Protein AF-A0AA96KG51-F1 (afdb_monomer_lite)

pLDDT: mean 84.57, std 13.29, range [41.78, 96.12]

Radius of gyration: 23.75 Å; chains: 1; bounding box: 39×59×62 Å

Sequence (83 aa):
MTHTQRNDTFSLRILFATIAILILSSCTHESAYKGLQEREKQECMRRFDIEYEECIKQFDKSYEDYERERQELLKDKSENAEE

Secondary structure (DSSP, 8-state):
--SSHHHHHHHHHHHHHHHHHHHHTT--HHHHHHHHHHHHHHHHTTS-THHHHHHHGGG---HHHHHHHHHHHHHHHHHTT--

Structure (mmCIF, N/CA/C/O backbone):
data_AF-A0AA96KG51-F1
#
_entry.id   AF-A0AA96KG51-F1
#
loop_
_atom_site.group_PDB
_atom_site.id
_atom_site.type_symbol
_atom_site.label_atom_id
_atom_site.label_alt_id
_atom_site.label_comp_id
_atom_site.label_asym_id
_atom_site.label_entity_id
_atom_site.label_seq_id
_atom_site.pdbx_PDB_ins_code
_atom_site.Cartn_x
_atom_site.Cartn_y
_atom_site.Cartn_z
_atom_site.occupancy
_atom_site.B_i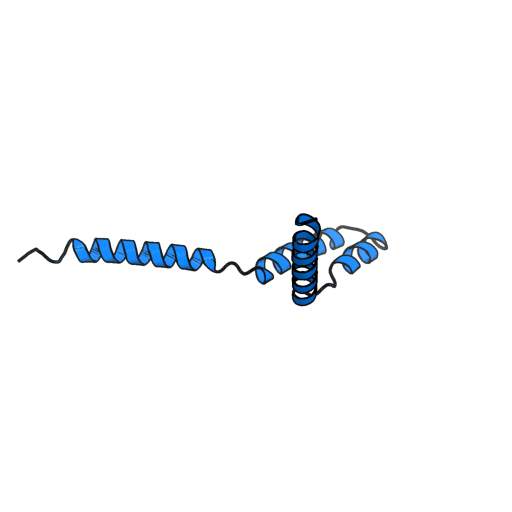so_or_equiv
_atom_site.auth_seq_id
_atom_site.auth_comp_id
_atom_site.auth_asym_id
_atom_site.auth_atom_id
_atom_site.pdbx_PDB_model_num
ATOM 1 N N . MET A 1 1 ? -19.264 31.017 47.514 1.00 41.78 1 MET A N 1
ATOM 2 C CA . MET A 1 1 ? -19.493 30.807 46.064 1.00 41.78 1 MET A CA 1
ATOM 3 C C . MET A 1 1 ? -18.262 30.141 45.445 1.00 41.78 1 MET A C 1
ATOM 5 O O . MET A 1 1 ? -17.449 30.832 44.860 1.00 41.78 1 MET A O 1
ATOM 9 N N . THR A 1 2 ? -18.072 28.825 45.596 1.00 44.22 2 THR A N 1
ATOM 10 C CA . THR A 1 2 ? -16.956 28.089 44.950 1.00 44.22 2 THR A CA 1
ATOM 11 C C . THR A 1 2 ? -17.313 26.602 44.804 1.00 44.22 2 THR A C 1
ATOM 13 O O . THR A 1 2 ? -16.731 25.756 45.474 1.00 44.22 2 THR A O 1
ATOM 16 N N . HIS A 1 3 ? -18.311 26.266 43.980 1.00 44.69 3 HIS A N 1
ATOM 17 C CA . HIS A 1 3 ? -18.666 24.860 43.699 1.00 44.69 3 HIS A CA 1
ATOM 18 C C . HIS A 1 3 ? -18.552 24.455 42.217 1.00 44.69 3 HIS A C 1
ATOM 20 O O . HIS A 1 3 ? -18.673 23.274 41.915 1.00 44.69 3 HIS A O 1
ATOM 26 N N . THR A 1 4 ? -18.224 25.382 41.309 1.00 54.00 4 THR A N 1
ATOM 27 C CA . THR A 1 4 ? -18.222 25.115 39.854 1.00 54.00 4 THR A CA 1
ATOM 28 C C . THR A 1 4 ? -16.821 25.010 39.229 1.00 54.00 4 THR A C 1
ATOM 30 O O . THR A 1 4 ? -16.687 24.498 38.136 1.00 54.00 4 THR A O 1
ATOM 33 N N . GLN A 1 5 ? -15.730 25.393 39.905 1.00 55.28 5 GLN A N 1
ATOM 34 C CA . GLN A 1 5 ? -14.438 25.575 39.209 1.00 55.28 5 GLN A CA 1
ATOM 35 C C . GLN A 1 5 ? -13.602 24.290 38.976 1.00 55.28 5 GLN A C 1
ATOM 37 O O . GLN A 1 5 ? -12.729 24.258 38.109 1.00 55.28 5 GLN A O 1
ATOM 42 N N . ARG A 1 6 ? -13.835 23.214 39.746 1.00 58.94 6 ARG A N 1
ATOM 43 C CA . ARG A 1 6 ? -13.026 21.973 39.676 1.00 58.94 6 ARG A CA 1
ATOM 44 C C . ARG A 1 6 ? -13.494 21.011 38.577 1.00 58.94 6 ARG A C 1
ATOM 46 O O . ARG A 1 6 ? -12.689 20.257 38.040 1.00 58.94 6 ARG A O 1
ATOM 53 N N . ASN A 1 7 ? -14.780 21.053 38.235 1.00 59.81 7 ASN A N 1
ATOM 54 C CA . ASN A 1 7 ? -15.389 20.104 37.302 1.00 59.81 7 ASN A CA 1
ATOM 55 C C . ASN A 1 7 ? -15.164 20.508 35.841 1.00 59.81 7 ASN A C 1
ATOM 57 O O . ASN A 1 7 ? -15.017 19.632 34.992 1.00 59.81 7 ASN A O 1
ATOM 61 N N . ASP A 1 8 ? -15.047 21.808 35.562 1.00 68.19 8 ASP A N 1
ATOM 62 C CA . ASP A 1 8 ? -14.845 22.331 34.206 1.00 68.19 8 ASP A CA 1
ATOM 63 C C . ASP A 1 8 ? -13.462 21.957 33.654 1.00 68.19 8 ASP A C 1
ATOM 65 O O . ASP A 1 8 ? -13.328 21.525 32.512 1.00 68.19 8 ASP A O 1
ATOM 69 N N . THR A 1 9 ? -12.421 22.029 34.490 1.00 67.00 9 THR A N 1
ATOM 70 C CA . THR A 1 9 ? -11.049 21.652 34.107 1.00 67.00 9 THR A CA 1
ATOM 71 C C . THR A 1 9 ? -10.869 20.141 33.965 1.00 67.00 9 THR A C 1
ATOM 73 O O . THR A 1 9 ? -10.135 19.692 33.083 1.00 67.00 9 THR A O 1
ATOM 76 N N . PHE A 1 10 ? -11.553 19.344 34.791 1.00 75.62 10 PHE A N 1
ATOM 77 C CA . PHE A 1 10 ? -11.561 17.884 34.675 1.00 75.62 10 PHE A CA 1
ATOM 78 C C . PHE A 1 10 ? -12.309 17.424 33.416 1.00 75.62 10 PHE A C 1
ATOM 80 O O . PHE A 1 10 ? -11.787 16.614 32.651 1.00 75.62 10 PHE A O 1
ATOM 87 N N . SER A 1 11 ? -13.476 18.016 33.148 1.00 79.62 11 SER A N 1
ATOM 88 C CA . SER A 1 11 ? -14.276 17.733 31.952 1.00 79.62 11 SER A CA 1
ATOM 89 C C . SER A 1 11 ? -13.550 18.147 30.670 1.00 79.62 11 SER A C 1
ATOM 91 O O . SER A 1 11 ? -13.560 17.397 29.699 1.00 79.62 11 SER A O 1
ATOM 93 N N . LEU A 1 12 ? -12.838 19.282 30.677 1.00 83.56 12 LEU A N 1
ATOM 94 C CA . LEU A 1 12 ? -12.031 19.733 29.541 1.00 83.56 12 LEU A CA 1
ATOM 95 C C . LEU A 1 12 ? -10.850 18.791 29.261 1.00 83.56 12 LEU A C 1
ATOM 97 O O . LEU A 1 12 ? -10.581 18.472 28.107 1.00 83.56 12 LEU A O 1
ATOM 101 N N . ARG A 1 13 ? -10.165 18.295 30.300 1.00 88.56 13 ARG A N 1
ATOM 102 C CA . ARG A 1 13 ? -9.081 17.306 30.147 1.00 88.56 13 ARG A CA 1
ATOM 103 C C . ARG A 1 13 ? -9.584 15.978 29.593 1.00 88.56 13 ARG A C 1
ATOM 105 O O . ARG A 1 13 ? -8.925 15.406 28.730 1.00 88.56 13 ARG A O 1
ATOM 112 N N . ILE A 1 14 ? -10.745 15.513 30.056 1.00 90.56 14 ILE A N 1
ATOM 113 C CA . ILE A 1 14 ? -11.387 14.312 29.512 1.00 90.56 14 ILE A CA 1
ATOM 114 C C . ILE A 1 14 ? -11.770 14.535 28.049 1.00 90.56 14 ILE A C 1
ATOM 116 O O . ILE A 1 14 ? -11.468 13.683 27.223 1.00 90.56 14 ILE A O 1
ATOM 120 N N . LEU A 1 15 ? -12.347 15.690 27.706 1.00 91.94 15 LEU A N 1
ATOM 121 C CA . LEU A 1 15 ? -12.700 16.031 26.328 1.00 91.94 15 LEU A CA 1
ATOM 122 C C . LEU A 1 15 ? -11.470 16.077 25.405 1.00 91.94 15 LEU A C 1
ATOM 124 O O . LEU A 1 15 ? -11.500 15.543 24.303 1.00 91.94 15 LEU A O 1
ATOM 128 N N . PHE A 1 16 ? -10.360 16.667 25.855 1.00 91.75 16 PHE A N 1
ATOM 129 C CA . PHE A 1 16 ? -9.111 16.651 25.088 1.00 91.75 16 PHE A CA 1
ATOM 130 C C . PHE A 1 16 ? -8.553 15.234 24.919 1.00 91.75 16 PHE A C 1
ATOM 132 O O . PHE A 1 16 ? -8.087 14.890 23.834 1.00 91.75 16 PHE A O 1
ATOM 139 N N . ALA A 1 1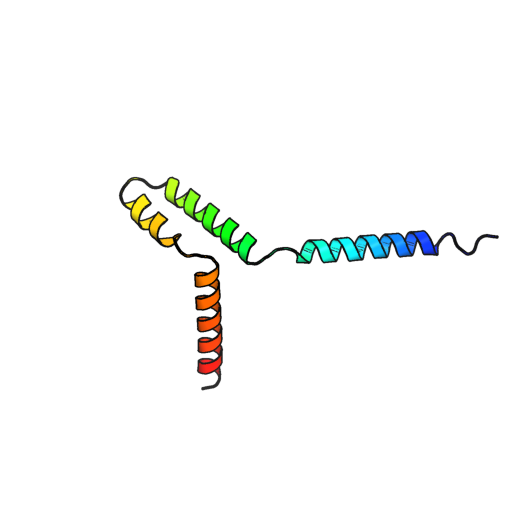7 ? -8.621 14.401 25.961 1.00 90.88 17 ALA A N 1
ATOM 140 C CA . ALA A 1 17 ? -8.170 13.016 25.890 1.00 90.88 17 ALA A CA 1
ATOM 141 C C . ALA A 1 17 ? -9.027 12.177 24.926 1.00 90.88 17 ALA A C 1
ATOM 143 O O . ALA A 1 17 ? -8.478 11.412 24.135 1.00 90.88 17 ALA A O 1
ATOM 144 N N . THR A 1 18 ? -10.353 12.343 24.932 1.00 89.88 18 THR A N 1
ATOM 145 C CA . THR A 1 18 ? -11.243 11.624 24.007 1.00 89.88 18 THR A CA 1
ATOM 146 C C . THR A 1 18 ? -11.032 12.066 22.562 1.00 89.88 18 THR A C 1
ATOM 148 O O . THR A 1 18 ? -10.934 11.215 21.681 1.00 89.88 18 THR A O 1
ATOM 151 N N . ILE A 1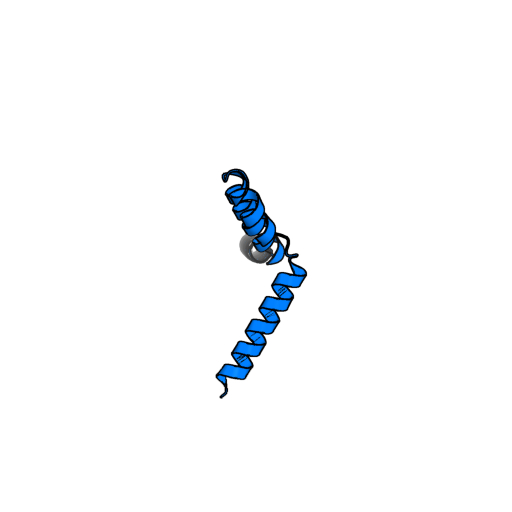 19 ? -10.871 13.369 22.310 1.00 90.00 19 ILE A N 1
ATOM 152 C CA . ILE A 1 19 ? -10.555 13.894 20.973 1.00 90.00 19 ILE A CA 1
ATOM 153 C C . ILE A 1 19 ? -9.209 13.348 20.472 1.00 90.00 19 ILE A C 1
ATOM 155 O O . ILE A 1 19 ? -9.116 12.918 19.323 1.00 90.00 19 ILE A O 1
ATOM 159 N N . ALA A 1 20 ? -8.182 13.300 21.325 1.00 88.44 20 ALA A N 1
ATOM 160 C CA . ALA A 1 20 ? -6.875 12.757 20.954 1.00 88.44 20 ALA A CA 1
ATOM 161 C C . ALA A 1 20 ? -6.946 11.274 20.544 1.00 88.44 20 ALA A C 1
ATOM 163 O O . ALA A 1 20 ? -6.314 10.877 19.566 1.00 88.44 20 ALA A O 1
ATOM 164 N N . ILE A 1 21 ? -7.753 10.465 21.240 1.00 87.25 21 ILE A N 1
ATOM 165 C CA . ILE A 1 21 ? -7.957 9.046 20.907 1.00 87.25 21 ILE A CA 1
ATOM 166 C C . ILE A 1 21 ? -8.682 8.892 19.563 1.00 87.25 21 ILE A C 1
ATOM 168 O O . ILE A 1 21 ? -8.308 8.037 18.761 1.00 87.25 21 ILE A O 1
ATOM 172 N N . LEU A 1 22 ? -9.677 9.737 19.277 1.00 85.12 22 LEU A N 1
ATOM 173 C CA . LEU A 1 22 ? -10.397 9.692 18.001 1.00 85.12 22 LEU A CA 1
ATOM 174 C C . LEU A 1 22 ? -9.486 10.033 16.815 1.00 85.12 22 LEU A C 1
ATOM 176 O O . LEU A 1 22 ? -9.553 9.359 15.789 1.00 85.12 22 LEU A O 1
ATOM 180 N N . ILE A 1 23 ? -8.583 11.008 16.959 1.00 84.38 23 ILE A N 1
ATOM 181 C CA . ILE A 1 23 ? -7.629 11.375 15.897 1.00 84.38 23 ILE A CA 1
ATOM 182 C C . ILE A 1 23 ? -6.695 10.202 15.556 1.00 84.38 23 ILE A C 1
ATOM 184 O O . ILE A 1 23 ? -6.424 9.956 14.380 1.00 84.38 23 ILE A O 1
ATOM 188 N N . LEU A 1 24 ? -6.257 9.430 16.554 1.00 78.94 24 LEU A N 1
ATOM 189 C CA . LEU A 1 24 ? -5.388 8.264 16.346 1.00 78.94 24 LEU A CA 1
ATOM 190 C C . LEU A 1 24 ? -6.073 7.124 15.569 1.00 78.94 24 LEU A C 1
ATOM 192 O O . LEU A 1 24 ? -5.383 6.315 14.955 1.00 78.94 24 LEU A O 1
ATOM 196 N N . SER A 1 25 ? -7.410 7.076 15.544 1.00 73.38 25 SER A N 1
ATOM 197 C CA . SER A 1 25 ? -8.170 6.080 14.770 1.00 73.38 25 SER A CA 1
ATOM 198 C C . SER A 1 25 ? -8.314 6.410 13.277 1.00 73.38 25 SER A C 1
ATOM 200 O O . SER A 1 25 ? -8.846 5.602 12.523 1.00 73.38 25 SER A O 1
ATOM 202 N N . SER A 1 26 ? -7.829 7.573 12.825 1.00 66.00 26 SER A N 1
ATOM 203 C CA . SER A 1 26 ? -8.012 8.044 11.441 1.00 66.00 26 SER A CA 1
ATOM 204 C C . SER A 1 26 ? -7.009 7.492 10.416 1.00 66.00 26 SER A C 1
ATOM 206 O O . SER A 1 26 ? -7.080 7.850 9.241 1.00 66.00 26 SER A O 1
ATOM 208 N N . CYS A 1 27 ? -6.092 6.603 10.811 1.00 74.88 27 CYS A N 1
ATOM 209 C CA . CYS A 1 27 ? -5.206 5.926 9.861 1.00 74.88 27 CYS A CA 1
ATOM 210 C C . CYS A 1 27 ? -6.023 5.019 8.925 1.00 74.88 27 CYS A C 1
ATOM 212 O O . CYS A 1 27 ? -6.511 3.969 9.341 1.00 74.88 27 CYS A O 1
ATOM 214 N N . THR A 1 28 ? -6.167 5.411 7.657 1.00 83.06 28 THR A N 1
ATOM 215 C CA . THR A 1 28 ? -6.864 4.600 6.650 1.00 83.06 28 THR A CA 1
ATOM 216 C C . THR A 1 28 ? -5.949 3.500 6.107 1.00 83.06 28 THR A C 1
ATOM 218 O O . THR A 1 28 ? -4.733 3.676 5.976 1.00 83.06 28 THR A O 1
ATOM 221 N N . HIS A 1 29 ? -6.535 2.356 5.748 1.00 86.44 29 HIS A N 1
ATOM 222 C CA . HIS A 1 29 ? -5.801 1.258 5.111 1.00 86.44 29 HIS A CA 1
ATOM 223 C C . HIS A 1 29 ? -5.209 1.666 3.754 1.00 86.44 29 HIS A C 1
ATOM 225 O O . HIS A 1 29 ? -4.098 1.262 3.426 1.00 86.44 29 HIS A O 1
ATOM 231 N N . GLU A 1 30 ? -5.894 2.536 3.009 1.00 89.94 30 GLU A N 1
ATOM 232 C CA . GLU A 1 30 ? -5.401 3.072 1.740 1.00 89.94 30 GLU A CA 1
ATOM 233 C C . GLU A 1 30 ? -4.133 3.916 1.922 1.00 89.94 30 GLU A C 1
ATOM 235 O O . GLU A 1 30 ? -3.166 3.752 1.177 1.00 89.94 30 GLU A O 1
ATOM 240 N N . SER A 1 31 ? -4.097 4.798 2.928 1.00 88.44 31 SER A N 1
ATOM 241 C CA . SER A 1 31 ? -2.907 5.604 3.220 1.00 88.44 31 SER A CA 1
ATOM 242 C C . SER A 1 31 ? -1.724 4.734 3.644 1.00 88.44 31 SER A C 1
ATOM 244 O O . SER A 1 31 ? -0.600 4.976 3.203 1.00 88.44 31 SER A O 1
ATOM 246 N N . ALA A 1 32 ? -1.968 3.695 4.447 1.00 89.62 32 ALA A N 1
ATOM 247 C CA . ALA A 1 32 ? -0.936 2.730 4.817 1.00 89.62 32 ALA A CA 1
ATOM 248 C C . ALA A 1 32 ? -0.423 1.939 3.598 1.00 89.62 32 ALA A C 1
ATOM 250 O O . ALA A 1 32 ? 0.788 1.813 3.413 1.00 89.62 32 ALA A O 1
ATOM 251 N N . TYR A 1 33 ? -1.330 1.466 2.735 1.00 91.56 33 TYR A N 1
ATOM 252 C CA . TYR A 1 33 ? -0.991 0.752 1.504 1.00 91.56 33 TYR A CA 1
ATOM 253 C C . TYR A 1 33 ? -0.141 1.609 0.564 1.00 91.56 33 TYR A C 1
ATOM 255 O O . TYR A 1 33 ? 0.921 1.173 0.127 1.00 91.56 33 TYR A O 1
ATOM 263 N N . LYS A 1 34 ? -0.563 2.852 0.300 1.00 91.81 34 LYS A N 1
ATOM 264 C CA . LYS A 1 34 ? 0.180 3.795 -0.548 1.00 91.81 34 LYS A CA 1
ATOM 265 C C . LYS A 1 34 ? 1.567 4.097 0.016 1.00 91.81 34 LYS A C 1
ATOM 267 O O . LYS A 1 34 ? 2.530 4.122 -0.742 1.00 91.81 34 LYS A O 1
ATOM 272 N N . GLY A 1 35 ? 1.683 4.274 1.334 1.00 91.25 35 GLY A N 1
ATOM 273 C CA . GLY A 1 35 ? 2.975 4.481 1.991 1.00 91.25 35 GLY A CA 1
ATOM 274 C C . GLY A 1 35 ? 3.928 3.294 1.819 1.00 91.25 35 GLY A C 1
ATOM 275 O O . GLY A 1 35 ? 5.107 3.488 1.528 1.00 91.25 35 GLY A O 1
ATOM 276 N N . LEU A 1 36 ? 3.418 2.064 1.945 1.00 91.00 36 LEU A N 1
ATOM 277 C CA . LEU A 1 36 ? 4.204 0.855 1.695 1.00 91.00 36 LEU A CA 1
ATOM 278 C C . LEU A 1 36 ? 4.590 0.732 0.216 1.00 91.00 36 LEU A C 1
ATOM 280 O O . LEU A 1 36 ? 5.758 0.510 -0.091 1.00 91.00 36 LEU A O 1
ATOM 284 N N . GLN A 1 37 ? 3.629 0.918 -0.692 1.00 93.88 37 GLN A N 1
ATOM 285 C CA . GLN A 1 37 ? 3.851 0.832 -2.134 1.00 93.88 37 GLN A CA 1
ATOM 286 C C . GLN A 1 37 ? 4.919 1.831 -2.593 1.00 93.88 37 GLN A C 1
ATOM 288 O O . GLN A 1 37 ? 5.807 1.466 -3.357 1.00 93.88 37 GLN A O 1
ATOM 293 N N . GLU A 1 38 ? 4.870 3.071 -2.106 1.00 93.44 38 GLU A N 1
ATOM 294 C CA . GLU A 1 38 ? 5.872 4.086 -2.429 1.00 93.44 38 GLU A CA 1
ATOM 295 C C . GLU A 1 38 ? 7.262 3.674 -1.939 1.00 93.44 38 GLU A C 1
ATOM 297 O O . GLU A 1 38 ? 8.231 3.766 -2.689 1.00 93.44 38 GLU A O 1
AT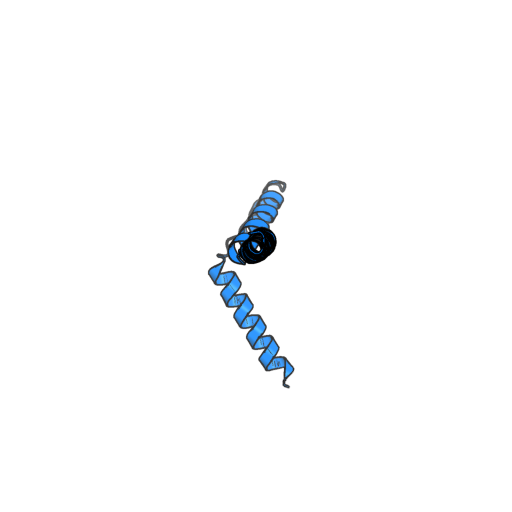OM 302 N N . ARG A 1 39 ? 7.375 3.147 -0.713 1.00 92.00 39 ARG A N 1
ATOM 303 C CA . ARG A 1 39 ? 8.663 2.678 -0.183 1.00 92.00 39 ARG A CA 1
ATOM 304 C C . ARG A 1 39 ? 9.278 1.595 -1.066 1.00 92.00 39 ARG A C 1
ATOM 306 O O . ARG A 1 39 ? 10.460 1.661 -1.384 1.00 92.00 39 ARG A O 1
ATOM 313 N N . GLU A 1 40 ? 8.485 0.613 -1.470 1.00 90.75 40 GLU A N 1
ATOM 314 C CA . GLU A 1 40 ? 8.967 -0.490 -2.301 1.00 90.75 40 GLU A CA 1
ATOM 315 C C . GLU A 1 40 ? 9.263 -0.037 -3.748 1.00 90.75 40 GLU A C 1
ATOM 317 O O . GLU A 1 40 ? 10.223 -0.500 -4.363 1.00 90.75 40 GLU A O 1
ATOM 322 N N . LYS A 1 41 ? 8.537 0.958 -4.277 1.00 94.25 41 LYS A N 1
ATOM 323 C CA . LYS A 1 41 ? 8.891 1.614 -5.550 1.00 94.25 41 LYS A CA 1
ATOM 324 C C . LYS A 1 41 ? 10.255 2.307 -5.471 1.00 94.25 41 LYS A C 1
ATOM 326 O O . LYS A 1 41 ? 11.064 2.164 -6.388 1.00 94.25 41 LYS A O 1
ATOM 331 N N . GLN A 1 42 ? 10.539 3.009 -4.373 1.00 94.19 42 GLN A N 1
ATOM 332 C CA . GLN A 1 42 ? 11.854 3.619 -4.135 1.00 94.19 42 GLN A CA 1
ATOM 333 C C . GLN A 1 42 ? 12.963 2.559 -4.052 1.00 94.19 42 GLN A C 1
ATOM 335 O O . GLN A 1 42 ? 14.060 2.771 -4.564 1.00 94.19 42 GLN A O 1
ATOM 340 N N . GLU A 1 43 ? 12.677 1.392 -3.469 1.00 92.69 43 GLU A N 1
ATOM 341 C CA . GLU A 1 43 ? 13.591 0.245 -3.486 1.00 92.69 43 GLU A CA 1
ATOM 342 C C . GLU A 1 43 ? 13.895 -0.239 -4.908 1.00 92.69 43 GLU A C 1
ATOM 344 O O . GLU A 1 43 ? 15.058 -0.495 -5.229 1.00 92.69 43 GLU A O 1
ATOM 349 N N . CYS A 1 44 ? 12.888 -0.305 -5.787 1.00 94.06 44 CYS A N 1
ATOM 350 C CA . CYS A 1 44 ? 13.105 -0.650 -7.192 1.00 94.06 44 CYS A CA 1
ATOM 351 C C . CYS A 1 44 ? 14.042 0.341 -7.884 1.00 94.06 44 CYS A C 1
ATOM 353 O O . CYS A 1 44 ? 14.926 -0.092 -8.616 1.00 94.06 44 CYS A O 1
ATOM 355 N N . MET A 1 45 ? 13.915 1.648 -7.618 1.00 92.38 45 MET A N 1
ATOM 356 C CA . MET A 1 45 ? 14.778 2.678 -8.224 1.00 92.38 45 MET A CA 1
ATOM 357 C C . MET A 1 45 ? 16.267 2.521 -7.880 1.00 92.38 45 MET A C 1
ATOM 359 O O . MET A 1 45 ? 17.112 3.113 -8.547 1.00 92.38 45 MET A O 1
ATOM 363 N N . ARG A 1 46 ? 16.609 1.731 -6.853 1.00 92.19 46 ARG A N 1
ATOM 364 C CA . ARG A 1 46 ? 18.004 1.411 -6.511 1.00 92.19 46 ARG A CA 1
ATOM 365 C C . ARG A 1 46 ? 18.598 0.289 -7.370 1.00 92.19 46 ARG A C 1
ATOM 367 O O . ARG A 1 46 ? 19.805 0.068 -7.304 1.00 92.19 46 ARG A O 1
ATOM 374 N N . ARG A 1 47 ? 17.771 -0.428 -8.135 1.00 91.62 47 ARG A N 1
ATOM 375 C CA . ARG A 1 47 ? 18.173 -1.518 -9.035 1.00 91.62 47 ARG A CA 1
ATOM 376 C C . ARG A 1 47 ? 18.479 -0.976 -10.431 1.00 91.62 47 ARG A C 1
ATOM 378 O O . ARG A 1 47 ? 17.988 0.084 -10.809 1.00 91.62 47 ARG A O 1
ATOM 385 N N . PHE A 1 48 ? 19.282 -1.705 -11.203 1.00 90.06 48 PHE A N 1
ATOM 386 C CA . PHE A 1 48 ? 19.692 -1.289 -12.547 1.00 90.06 48 PHE A CA 1
ATOM 387 C C . PHE A 1 48 ? 18.986 -2.100 -13.642 1.00 90.06 48 PHE A C 1
ATOM 389 O O . PHE A 1 48 ? 18.831 -3.314 -13.524 1.00 90.06 48 PHE A O 1
ATOM 396 N N . ASP A 1 49 ? 18.629 -1.412 -14.730 1.00 86.81 49 ASP A N 1
ATOM 397 C CA . ASP A 1 49 ? 18.205 -1.990 -16.014 1.00 86.81 49 ASP A CA 1
ATOM 398 C C . ASP A 1 49 ? 17.034 -2.991 -15.893 1.00 86.81 49 ASP A C 1
ATOM 400 O O . ASP A 1 49 ? 15.965 -2.634 -15.391 1.00 86.81 49 ASP A O 1
ATOM 404 N N . ILE A 1 50 ? 17.223 -4.246 -16.312 1.00 87.12 50 ILE A N 1
ATOM 405 C CA . ILE A 1 50 ? 16.182 -5.287 -16.328 1.00 87.12 50 ILE A CA 1
ATOM 406 C C . ILE A 1 50 ? 15.599 -5.529 -14.926 1.00 87.12 50 ILE A C 1
ATOM 408 O O . ILE A 1 50 ? 14.392 -5.721 -14.777 1.00 87.12 50 ILE A O 1
ATOM 412 N N . GLU A 1 51 ? 16.422 -5.445 -13.877 1.00 88.12 51 GLU A N 1
ATOM 413 C CA . GLU A 1 51 ? 15.957 -5.651 -12.503 1.00 88.12 51 GLU A CA 1
ATOM 414 C C . GLU A 1 51 ? 15.017 -4.538 -12.023 1.00 88.12 51 GLU A C 1
ATOM 416 O O . GLU A 1 51 ? 14.160 -4.781 -11.169 1.00 88.12 51 GLU A O 1
ATOM 421 N N . TYR A 1 52 ? 15.157 -3.322 -12.562 1.00 91.88 52 TYR A N 1
ATOM 422 C CA . TYR A 1 52 ? 14.214 -2.238 -12.294 1.00 91.88 52 TYR A CA 1
ATOM 423 C C . TYR A 1 52 ? 12.868 -2.525 -12.960 1.00 91.88 52 TYR A C 1
ATOM 425 O O . TYR A 1 52 ? 11.830 -2.442 -12.300 1.00 91.88 52 TYR A O 1
ATOM 433 N N . GLU A 1 53 ? 12.878 -2.894 -14.245 1.00 92.31 53 GLU A N 1
ATOM 434 C CA . GLU A 1 53 ? 11.649 -3.143 -15.001 1.00 92.31 53 GLU A CA 1
ATOM 435 C C . GLU A 1 53 ? 10.824 -4.293 -14.421 1.00 92.31 53 GLU A C 1
ATOM 437 O O . GLU A 1 53 ? 9.598 -4.203 -14.349 1.00 92.31 53 GLU A O 1
ATOM 442 N N . GLU A 1 54 ? 11.476 -5.375 -14.002 1.00 92.81 54 GLU A N 1
ATOM 443 C CA . GLU A 1 54 ? 10.796 -6.505 -13.367 1.00 92.81 54 GLU A CA 1
ATOM 444 C C . GLU A 1 54 ? 10.251 -6.141 -11.983 1.00 92.81 54 GLU A C 1
ATOM 446 O O . GLU A 1 54 ? 9.136 -6.535 -11.636 1.00 92.81 54 GLU A O 1
ATOM 451 N N . CYS A 1 55 ? 11.003 -5.353 -11.210 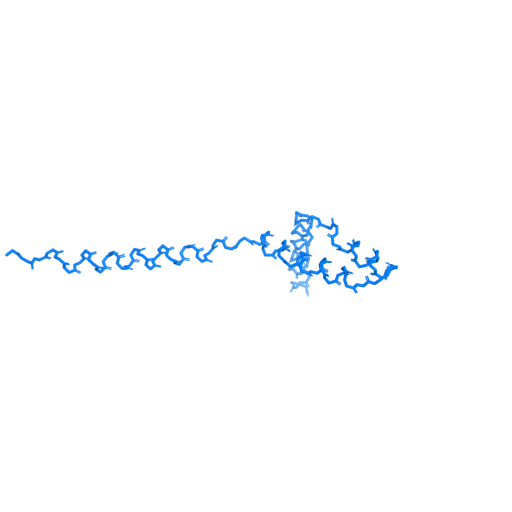1.00 92.69 55 CYS A N 1
ATOM 452 C CA . CYS A 1 55 ? 10.599 -4.912 -9.878 1.00 92.69 55 CYS A CA 1
ATOM 453 C C . CYS A 1 55 ? 9.382 -3.981 -9.937 1.00 92.69 55 CYS A C 1
ATOM 455 O O . CYS A 1 55 ? 8.383 -4.221 -9.260 1.00 92.69 55 CYS A O 1
ATOM 457 N N . ILE A 1 56 ? 9.427 -2.939 -10.775 1.00 93.44 56 ILE A N 1
ATOM 458 C CA . ILE A 1 56 ? 8.400 -1.890 -10.779 1.00 93.44 56 ILE A CA 1
ATOM 459 C C . ILE A 1 56 ? 7.030 -2.404 -11.249 1.00 93.44 56 ILE A C 1
ATOM 461 O O . ILE A 1 56 ? 6.002 -1.946 -10.749 1.00 93.44 56 ILE A O 1
ATOM 465 N N . LYS A 1 57 ? 7.006 -3.411 -12.136 1.00 91.75 57 LYS A N 1
ATOM 466 C CA . LYS A 1 57 ? 5.775 -4.056 -12.637 1.00 91.75 57 LYS A CA 1
ATOM 467 C C . LYS A 1 57 ? 4.925 -4.678 -11.526 1.00 91.75 57 LYS A C 1
ATOM 469 O O . LYS A 1 57 ? 3.714 -4.794 -11.683 1.00 91.75 57 LYS A O 1
ATOM 474 N N . GLN A 1 58 ? 5.525 -5.052 -10.396 1.00 87.19 58 GLN A N 1
ATOM 475 C CA . GLN A 1 58 ? 4.797 -5.646 -9.268 1.00 87.19 58 GLN A CA 1
ATOM 476 C C . GLN A 1 58 ? 3.950 -4.623 -8.493 1.00 87.19 58 GLN A C 1
ATOM 478 O O . GLN A 1 58 ? 3.052 -5.006 -7.744 1.00 87.19 58 GLN A O 1
ATOM 483 N N . PHE A 1 59 ? 4.197 -3.324 -8.689 1.00 89.56 59 PHE A N 1
ATOM 484 C CA . PHE A 1 59 ? 3.567 -2.238 -7.933 1.00 89.56 59 PHE A CA 1
ATOM 485 C C . PHE A 1 59 ? 2.572 -1.407 -8.759 1.00 89.56 59 PHE A C 1
ATOM 487 O O . PHE A 1 59 ? 2.260 -0.274 -8.382 1.00 89.56 59 PHE A O 1
ATOM 494 N N . ASP A 1 60 ? 2.070 -1.968 -9.865 1.00 87.12 60 ASP A N 1
ATOM 495 C CA . ASP A 1 60 ? 1.057 -1.347 -10.736 1.00 87.12 60 ASP A CA 1
ATOM 496 C C . ASP A 1 60 ? -0.391 -1.616 -10.270 1.00 87.12 60 ASP A C 1
ATOM 498 O O . ASP A 1 60 ? -1.357 -1.086 -10.812 1.00 87.12 60 ASP A O 1
ATOM 502 N N . LYS A 1 61 ? -0.567 -2.433 -9.222 1.00 90.69 61 LYS A N 1
ATOM 503 C CA . LYS A 1 61 ? -1.887 -2.761 -8.672 1.00 90.69 61 LYS A CA 1
ATOM 504 C C . LYS A 1 61 ? -2.503 -1.561 -7.942 1.00 90.69 61 LYS A C 1
ATOM 506 O O . LYS A 1 61 ? -1.845 -0.909 -7.125 1.00 90.69 61 LYS A O 1
ATOM 511 N N . SER A 1 62 ? -3.783 -1.298 -8.211 1.00 92.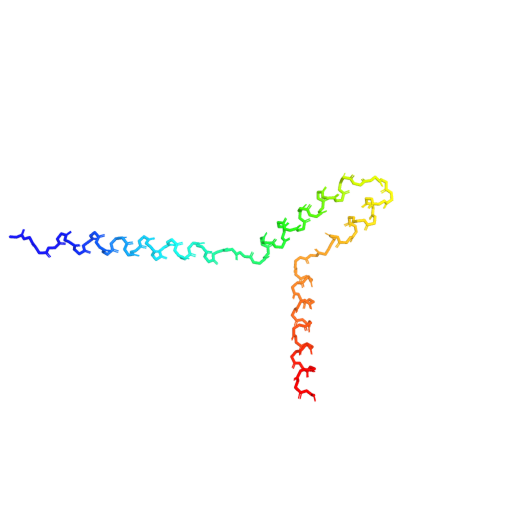12 62 SER A N 1
ATOM 512 C CA . SER A 1 62 ? -4.561 -0.290 -7.490 1.00 92.12 62 SER A CA 1
ATOM 513 C C . SER A 1 62 ? -4.912 -0.767 -6.073 1.00 92.12 62 SER A C 1
ATOM 515 O O . SER A 1 62 ? -4.965 -1.967 -5.795 1.00 92.12 62 SER A O 1
ATOM 517 N N . TYR A 1 63 ? -5.184 0.168 -5.160 1.00 92.69 63 TYR A N 1
ATOM 518 C CA . TYR A 1 63 ? -5.630 -0.189 -3.808 1.00 92.69 63 TYR A CA 1
ATOM 519 C C . TYR A 1 63 ? -6.964 -0.957 -3.820 1.00 92.69 63 TYR A C 1
ATOM 521 O O . TYR A 1 63 ? -7.145 -1.883 -3.036 1.00 92.69 63 TYR A O 1
ATOM 529 N N . GLU A 1 64 ? -7.879 -0.606 -4.725 1.00 94.31 64 GLU A N 1
ATOM 530 C CA . GLU A 1 64 ? -9.191 -1.253 -4.848 1.00 94.31 64 GLU A CA 1
ATOM 531 C C . GLU A 1 64 ? -9.061 -2.721 -5.262 1.00 94.31 64 GLU A C 1
ATOM 533 O O . GLU A 1 64 ? -9.735 -3.587 -4.703 1.00 94.31 64 GLU A O 1
ATOM 538 N N . ASP A 1 65 ? -8.160 -3.013 -6.203 1.00 94.44 65 ASP A N 1
ATOM 539 C CA . ASP A 1 65 ? -7.886 -4.383 -6.634 1.00 94.44 65 ASP A CA 1
ATOM 540 C C . ASP A 1 65 ? -7.212 -5.190 -5.524 1.00 94.44 65 ASP A C 1
ATOM 542 O O . ASP A 1 65 ? -7.612 -6.321 -5.256 1.00 94.44 65 ASP A O 1
ATOM 546 N N . TYR A 1 66 ? -6.238 -4.587 -4.833 1.00 93.50 66 TYR A N 1
ATOM 547 C CA . TYR A 1 66 ? -5.603 -5.191 -3.662 1.00 93.50 66 TYR A CA 1
ATOM 548 C C . TYR A 1 66 ? -6.626 -5.544 -2.573 1.00 93.50 66 TYR A C 1
ATOM 550 O O . TYR A 1 66 ? -6.608 -6.661 -2.054 1.00 93.50 66 TYR A O 1
ATOM 558 N N . GLU A 1 67 ? -7.520 -4.615 -2.226 1.00 94.12 67 GLU A N 1
ATOM 559 C CA . GLU A 1 67 ? -8.493 -4.848 -1.160 1.00 94.12 67 GLU A CA 1
ATOM 560 C C . GLU A 1 67 ? -9.523 -5.900 -1.576 1.00 94.12 67 GLU A C 1
ATOM 562 O O . GLU A 1 67 ? -9.858 -6.768 -0.774 1.00 94.12 67 GLU A O 1
ATOM 567 N N . ARG A 1 68 ? -9.979 -5.891 -2.834 1.00 95.50 68 ARG A N 1
ATOM 568 C CA . ARG A 1 68 ? -10.897 -6.914 -3.353 1.00 95.50 68 ARG A CA 1
ATOM 569 C C . ARG A 1 68 ? -10.297 -8.317 -3.254 1.00 95.50 68 ARG A C 1
ATOM 571 O O . ARG A 1 68 ? -10.913 -9.192 -2.653 1.00 95.50 68 ARG A O 1
ATOM 578 N N . GLU A 1 69 ? -9.081 -8.509 -3.760 1.00 94.69 69 GLU A N 1
ATOM 579 C CA . GLU A 1 69 ? -8.379 -9.797 -3.674 1.00 94.69 69 GLU A CA 1
ATOM 580 C C . GLU A 1 69 ? -8.152 -10.226 -2.218 1.00 94.69 69 GLU A C 1
ATOM 582 O O . GLU A 1 69 ? -8.324 -11.391 -1.863 1.00 94.69 69 GLU A O 1
ATOM 587 N N . ARG A 1 70 ? -7.807 -9.281 -1.337 1.00 93.88 70 ARG A N 1
ATOM 588 C CA . ARG A 1 70 ? -7.641 -9.550 0.094 1.00 93.88 70 ARG A CA 1
ATOM 589 C C . ARG A 1 70 ? -8.933 -10.074 0.724 1.00 93.88 70 ARG A C 1
ATOM 591 O O . ARG A 1 70 ? -8.874 -11.007 1.522 1.00 93.88 70 ARG A O 1
ATOM 598 N N . GLN A 1 71 ? -10.080 -9.489 0.389 1.00 95.69 71 GLN A N 1
ATOM 599 C CA . GLN A 1 71 ? -11.379 -9.941 0.896 1.00 95.69 71 GLN A CA 1
ATOM 600 C C . GLN A 1 71 ? -11.753 -11.324 0.353 1.00 95.69 71 GLN A C 1
ATOM 602 O O . GLN A 1 71 ? -12.247 -12.158 1.110 1.00 95.69 71 GLN A O 1
ATOM 607 N N . GLU A 1 72 ? -11.465 -11.598 -0.920 1.00 96.12 72 GLU A N 1
ATOM 608 C CA . GLU A 1 72 ? -11.668 -12.920 -1.525 1.00 96.12 72 GLU A CA 1
ATOM 609 C C . GLU A 1 72 ? -10.842 -14.000 -0.812 1.00 96.12 72 GLU A C 1
ATOM 611 O O . GLU A 1 72 ? -11.389 -15.033 -0.434 1.00 96.12 72 GLU A O 1
ATOM 616 N N . LEU A 1 73 ? -9.565 -13.732 -0.519 1.00 95.25 73 LEU A N 1
ATOM 617 C CA . LEU A 1 73 ? -8.698 -14.652 0.230 1.00 95.25 73 LEU A CA 1
ATOM 618 C C . LEU A 1 73 ? -9.174 -14.887 1.669 1.00 95.25 73 LEU A C 1
ATOM 620 O O . LEU A 1 73 ? -9.050 -15.991 2.199 1.00 95.25 73 LEU A O 1
ATOM 624 N N . LEU A 1 74 ? -9.697 -13.852 2.332 1.00 94.19 74 LEU A N 1
ATOM 625 C CA . LEU A 1 74 ? -10.256 -13.988 3.679 1.00 94.19 74 LEU A CA 1
ATOM 626 C C . LEU A 1 74 ? -11.524 -14.845 3.675 1.00 94.19 74 LEU A C 1
ATOM 628 O O . LEU A 1 74 ? -11.711 -15.645 4.592 1.00 94.19 74 LEU A O 1
ATOM 632 N N . LYS A 1 75 ? -12.359 -14.695 2.643 1.00 93.44 75 LYS A N 1
ATOM 633 C CA . LYS A 1 75 ? -13.566 -15.495 2.451 1.00 93.44 75 LYS A CA 1
ATOM 634 C C . LYS A 1 75 ? -13.225 -16.960 2.166 1.00 93.44 75 LYS A C 1
ATOM 636 O O . LYS A 1 75 ? -13.710 -17.827 2.884 1.00 93.44 75 LYS A O 1
ATOM 641 N N . ASP A 1 76 ? -12.327 -17.221 1.220 1.00 91.19 76 ASP A N 1
ATOM 642 C CA . ASP A 1 76 ? -11.857 -18.575 0.895 1.00 91.19 76 ASP A CA 1
ATOM 643 C C . ASP A 1 76 ? -11.244 -19.269 2.122 1.00 91.19 76 ASP A C 1
ATOM 645 O O . ASP A 1 76 ? -11.583 -20.402 2.456 1.00 91.19 76 ASP A O 1
ATOM 649 N N . LYS A 1 77 ? -10.423 -18.549 2.898 1.00 90.38 77 LYS A N 1
ATOM 650 C CA . LYS A 1 77 ? -9.872 -19.074 4.152 1.00 90.38 77 LYS A CA 1
ATOM 651 C C . LYS A 1 77 ? -10.951 -19.408 5.185 1.00 90.38 77 LYS A C 1
ATOM 653 O O . LYS A 1 77 ? -10.761 -20.347 5.951 1.00 90.38 77 LYS A O 1
ATOM 658 N N . SER A 1 78 ? -12.029 -18.626 5.261 1.00 86.75 78 SER A N 1
ATOM 659 C CA . SER A 1 78 ? -13.131 -18.916 6.184 1.00 86.75 78 SER A CA 1
ATOM 660 C C . SER A 1 78 ? -13.961 -20.121 5.742 1.00 86.75 78 SER A C 1
ATOM 662 O O . SER A 1 78 ? -14.357 -20.907 6.592 1.00 86.75 78 SER A O 1
ATOM 664 N N . GLU A 1 79 ? -14.151 -20.306 4.434 1.00 81.81 79 GLU A N 1
ATOM 665 C CA . GLU A 1 79 ? -14.901 -21.432 3.864 1.00 81.81 79 GLU A CA 1
ATOM 666 C C . GLU A 1 79 ? -14.111 -22.749 3.982 1.00 81.81 79 GLU A C 1
ATOM 668 O O . GLU A 1 79 ? -14.674 -23.770 4.360 1.00 81.81 79 GLU A O 1
ATOM 673 N N . ASN A 1 80 ? -12.791 -22.713 3.779 1.00 79.06 80 ASN A N 1
ATOM 674 C CA . ASN A 1 80 ? -11.915 -23.890 3.867 1.00 79.06 80 ASN A CA 1
ATOM 675 C C . ASN A 1 80 ? -11.477 -24.256 5.305 1.00 79.06 80 ASN A C 1
ATOM 677 O O . ASN A 1 80 ? -10.734 -25.216 5.490 1.00 79.06 80 ASN A O 1
ATOM 681 N N . ALA A 1 81 ? -11.852 -23.472 6.323 1.00 69.62 81 ALA A N 1
ATOM 682 C CA . ALA A 1 81 ? -11.512 -23.733 7.731 1.00 69.62 81 ALA A CA 1
ATOM 683 C C . ALA A 1 81 ? -12.644 -24.414 8.524 1.00 69.62 81 ALA A C 1
ATOM 685 O O . ALA A 1 81 ? -12.441 -24.767 9.687 1.00 69.62 81 ALA A O 1
ATOM 686 N N . GLU A 1 82 ? -13.822 -24.568 7.915 1.00 58.81 82 GLU A N 1
ATOM 687 C CA . GLU A 1 82 ? -14.985 -25.262 8.486 1.00 58.81 82 GLU A CA 1
ATOM 688 C C . GLU A 1 82 ? -15.167 -26.691 7.927 1.00 58.81 82 GLU A C 1
ATOM 690 O O . GLU A 1 82 ? -16.141 -27.360 8.276 1.00 58.81 82 GLU A O 1
ATOM 695 N N . GLU A 1 83 ? -14.216 -27.169 7.114 1.00 51.12 83 GLU A N 1
ATOM 696 C CA . GLU A 1 83 ? -14.124 -28.539 6.573 1.00 51.12 83 GLU A CA 1
ATOM 697 C C . GLU A 1 83 ? -12.986 -29.332 7.245 1.00 51.12 83 GLU A C 1
ATOM 699 O O . GLU A 1 83 ? -13.207 -30.525 7.569 1.00 51.12 83 GLU A O 1
#

Foldseek 3Di:
DPDPDPVVVVVVVVVVVVVVVVVVVPDDPQNVLVVVLVVQLVVLVVDDDPSSVVSNVVSPDDPVNVVVVVVVVVVVVVVVVVD